Protein AF-A0A5J5E2I0-F1 (afdb_monomer_lite)

InterPro domains:
  IPR010985 Ribbon-helix-helix [SSF47598] (15-72)
  IPR013321 Arc-type ribbon-helix-helix [G3DSA:1.10.1220.10] 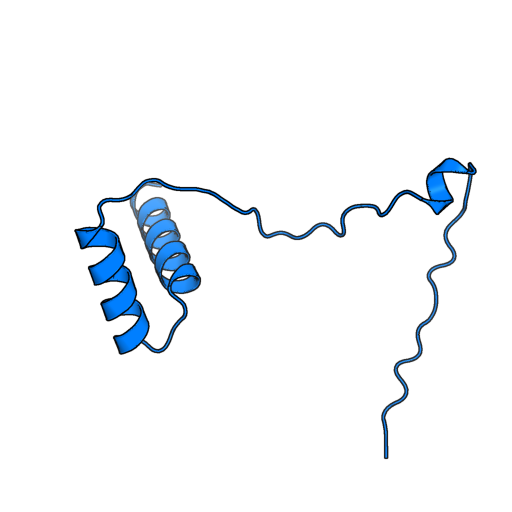(22-72)

Radius of gyration: 21.05 Å; chains: 1; bounding box: 50×44×34 Å

Foldseek 3Di:
DDDDPPPDDDPDDDPDPVSVVDPPPPPDVDDDDDDDDDPVVVVVLVVVCVVVVHDSVVSVVVVVVVVVVVVD

Organism: NCBI:txid983706

pLDDT: mean 78.33, std 19.67, range [39.62, 98.0]

Structure (mmCIF, N/CA/C/O backbone):
data_AF-A0A5J5E2I0-F1
#
_entry.id   AF-A0A5J5E2I0-F1
#
loop_
_atom_site.group_PDB
_atom_site.id
_atom_site.type_symbol
_atom_site.label_atom_id
_atom_site.label_alt_id
_atom_site.label_comp_id
_atom_site.label_asym_id
_atom_site.label_entity_id
_atom_site.label_seq_id
_atom_site.pdbx_PDB_ins_code
_atom_site.Cartn_x
_atom_site.Cartn_y
_atom_site.Cartn_z
_atom_site.occupancy
_atom_site.B_iso_or_equiv
_atom_site.auth_seq_id
_atom_site.auth_comp_id
_atom_site.auth_asym_id
_atom_site.auth_atom_id
_atom_site.pdbx_PDB_model_num
ATOM 1 N N . MET A 1 1 ? 23.013 -28.225 9.915 1.00 39.62 1 MET A N 1
ATOM 2 C CA . MET A 1 1 ? 23.890 -28.352 8.731 1.00 39.62 1 MET A CA 1
ATOM 3 C C . MET A 1 1 ? 23.548 -27.215 7.779 1.00 39.62 1 MET A C 1
ATOM 5 O O . MET A 1 1 ? 22.381 -27.069 7.446 1.00 39.62 1 MET A O 1
ATOM 9 N N . LYS A 1 2 ? 24.517 -26.341 7.477 1.00 42.91 2 LYS A N 1
ATOM 10 C CA . LYS A 1 2 ? 24.350 -25.146 6.632 1.00 42.91 2 LYS A CA 1
ATOM 11 C C . LYS A 1 2 ? 24.284 -25.575 5.161 1.00 42.91 2 LYS A C 1
ATOM 13 O O . LYS A 1 2 ? 25.164 -26.305 4.720 1.00 42.91 2 LYS A O 1
ATOM 18 N N . GLY A 1 3 ? 23.251 -25.151 4.436 1.00 46.84 3 GLY A N 1
ATOM 19 C CA . GLY A 1 3 ? 23.159 -25.348 2.991 1.00 46.84 3 GLY A CA 1
ATOM 20 C C . GLY A 1 3 ? 24.159 -24.443 2.276 1.00 46.84 3 GLY A C 1
ATOM 21 O O . GLY A 1 3 ? 24.120 -23.226 2.450 1.00 46.84 3 GLY A O 1
ATOM 22 N N . ASN A 1 4 ? 25.067 -25.042 1.509 1.00 47.72 4 ASN A N 1
ATOM 23 C CA . ASN A 1 4 ? 25.951 -24.331 0.593 1.00 47.72 4 ASN A CA 1
ATOM 24 C C . ASN A 1 4 ? 25.116 -23.775 -0.570 1.00 47.72 4 ASN A C 1
ATOM 26 O O . ASN A 1 4 ? 24.646 -24.538 -1.410 1.00 47.72 4 ASN A O 1
ATOM 30 N N . LEU A 1 5 ? 24.956 -22.453 -0.633 1.00 50.34 5 LEU A N 1
ATOM 31 C CA . LEU A 1 5 ? 24.602 -21.753 -1.868 1.00 50.34 5 LEU A CA 1
ATOM 32 C C . LEU A 1 5 ? 25.848 -21.764 -2.762 1.00 50.34 5 LEU A C 1
ATOM 34 O O . LEU A 1 5 ? 26.800 -21.025 -2.516 1.00 50.34 5 LEU A O 1
ATOM 38 N N . SER A 1 6 ? 25.877 -22.646 -3.759 1.00 48.16 6 SER A N 1
ATOM 39 C CA . SER A 1 6 ? 26.900 -22.631 -4.803 1.00 48.16 6 SER A CA 1
ATOM 40 C C . SER A 1 6 ? 26.674 -21.408 -5.691 1.00 48.16 6 SER A C 1
ATOM 42 O O . SER A 1 6 ? 25.830 -21.430 -6.585 1.00 48.16 6 SER A O 1
ATOM 44 N N . TYR A 1 7 ? 27.400 -20.327 -5.416 1.00 50.28 7 TYR A N 1
ATOM 45 C CA . TYR A 1 7 ? 27.521 -19.193 -6.324 1.00 50.28 7 TYR A CA 1
ATOM 46 C C . TYR A 1 7 ? 28.321 -19.680 -7.536 1.00 50.28 7 TYR A C 1
ATOM 48 O O . TYR A 1 7 ? 29.542 -19.800 -7.470 1.00 50.28 7 TYR A O 1
ATOM 56 N N . LEU A 1 8 ? 27.633 -20.057 -8.611 1.00 50.34 8 LEU A N 1
ATOM 57 C CA . LEU A 1 8 ? 28.274 -20.231 -9.907 1.00 50.34 8 LEU A CA 1
ATOM 58 C C . LEU A 1 8 ? 28.284 -18.844 -10.557 1.00 50.34 8 LEU A C 1
ATOM 60 O O . LEU A 1 8 ? 27.205 -18.335 -10.869 1.00 50.34 8 LEU A O 1
ATOM 64 N N . PRO A 1 9 ? 29.447 -18.182 -10.690 1.00 50.03 9 PRO A N 1
ATOM 65 C CA . PRO A 1 9 ? 29.509 -16.923 -11.409 1.00 50.03 9 PRO A CA 1
ATOM 66 C C . PRO A 1 9 ? 29.124 -17.204 -12.862 1.00 50.03 9 PRO A C 1
ATOM 68 O O . PRO A 1 9 ? 29.715 -18.070 -13.504 1.00 50.03 9 PRO A O 1
ATOM 71 N N . ALA A 1 10 ? 28.111 -16.502 -13.368 1.00 54.97 10 ALA A N 1
ATOM 72 C CA . ALA A 1 10 ? 27.868 -16.468 -14.800 1.00 54.97 10 ALA A CA 1
ATOM 73 C C . ALA A 1 10 ? 29.136 -15.898 -15.449 1.00 54.97 10 ALA A C 1
ATOM 75 O O . ALA A 1 10 ? 29.543 -14.782 -15.121 1.00 54.97 10 ALA A O 1
ATOM 76 N N . GLU A 1 11 ? 29.801 -16.690 -16.288 1.00 56.97 11 GLU A N 1
ATOM 77 C CA . GLU A 1 11 ? 30.971 -16.245 -17.039 1.00 56.97 11 GLU A CA 1
ATOM 78 C C . GLU A 1 11 ? 30.529 -15.084 -17.942 1.00 56.97 11 GLU A C 1
ATOM 80 O O . GLU A 1 11 ? 29.837 -15.279 -18.939 1.00 56.97 11 GLU A O 1
ATOM 85 N N . ARG A 1 12 ? 30.839 -13.850 -17.526 1.00 58.53 12 ARG A N 1
ATOM 86 C CA . ARG A 1 12 ? 30.516 -12.631 -18.272 1.00 58.53 12 ARG A CA 1
ATOM 87 C C . ARG A 1 12 ? 31.664 -12.349 -19.229 1.00 58.53 12 ARG A C 1
ATOM 89 O O . ARG A 1 12 ? 32.808 -12.208 -18.799 1.00 58.53 12 ARG A O 1
ATOM 96 N N . GLU A 1 13 ? 31.357 -12.253 -20.514 1.00 56.03 13 GLU A N 1
ATOM 97 C CA . GLU A 1 13 ? 32.319 -11.826 -21.524 1.00 56.03 13 GLU A CA 1
ATOM 98 C C . GLU A 1 13 ? 32.545 -10.313 -21.367 1.00 56.03 13 GLU A C 1
ATOM 100 O O . GLU A 1 13 ? 31.623 -9.512 -21.519 1.00 56.03 13 GLU A O 1
ATOM 105 N N . ILE A 1 14 ? 33.755 -9.923 -20.959 1.00 57.50 14 ILE A N 1
ATOM 106 C CA . ILE A 1 14 ? 34.140 -8.524 -20.731 1.00 57.50 14 ILE A CA 1
ATOM 107 C C . ILE A 1 14 ? 34.813 -8.021 -22.004 1.00 57.50 14 ILE A C 1
ATOM 109 O O . ILE A 1 14 ? 35.931 -8.426 -22.321 1.00 57.50 14 ILE A O 1
ATOM 113 N N . THR A 1 15 ? 34.141 -7.133 -22.731 1.00 66.94 15 THR A N 1
ATOM 114 C CA . THR A 1 15 ? 34.647 -6.578 -23.996 1.00 66.94 15 THR A CA 1
ATOM 115 C C . THR A 1 15 ? 35.405 -5.259 -23.828 1.00 66.94 15 THR A C 1
ATOM 117 O O . THR A 1 15 ? 36.179 -4.883 -24.708 1.00 66.94 15 THR A O 1
ATOM 120 N N . SER A 1 16 ? 35.231 -4.558 -22.703 1.00 61.44 16 SER A N 1
ATOM 121 C CA . SER A 1 16 ? 35.922 -3.301 -22.396 1.00 61.44 16 SER A CA 1
ATOM 122 C C . SER A 1 16 ? 36.127 -3.084 -20.890 1.00 61.44 16 SER A C 1
ATOM 124 O O . SER A 1 16 ? 35.436 -3.667 -20.058 1.00 61.44 16 SER A O 1
ATOM 126 N N . VAL A 1 17 ? 37.074 -2.212 -20.524 1.00 63.50 17 VAL A N 1
ATOM 127 C CA . VAL A 1 17 ? 37.353 -1.848 -19.117 1.00 63.50 17 VAL A CA 1
ATOM 128 C C . VAL A 1 17 ? 36.144 -1.181 -18.444 1.00 63.50 17 VAL A C 1
ATOM 130 O O . VAL A 1 17 ? 35.939 -1.357 -17.244 1.00 63.50 17 VAL A O 1
ATOM 133 N N . ASP A 1 18 ? 35.302 -0.486 -19.210 1.00 57.31 18 ASP A N 1
ATOM 134 C CA . ASP A 1 18 ? 34.082 0.150 -18.700 1.00 57.31 18 ASP A CA 1
ATOM 135 C C . ASP A 1 18 ? 33.004 -0.874 -18.286 1.00 57.31 18 ASP A C 1
ATOM 137 O O . ASP A 1 18 ? 32.161 -0.579 -17.435 1.00 57.31 18 ASP A O 1
ATOM 141 N N . ASP A 1 19 ? 33.057 -2.106 -18.809 1.00 58.12 19 ASP A N 1
ATOM 142 C CA . ASP A 1 19 ? 32.118 -3.185 -18.461 1.00 58.12 19 ASP A CA 1
ATOM 143 C C . ASP A 1 19 ? 32.372 -3.752 -17.052 1.00 58.12 19 ASP A C 1
ATOM 145 O O . ASP A 1 19 ? 31.479 -4.354 -16.451 1.00 58.12 19 ASP A O 1
ATOM 149 N N . ILE A 1 20 ? 33.566 -3.513 -16.493 1.00 60.78 20 ILE A N 1
ATOM 150 C CA . ILE A 1 20 ? 33.943 -3.901 -15.124 1.00 60.78 20 ILE A CA 1
ATOM 151 C C . ILE A 1 20 ? 33.172 -3.063 -14.091 1.00 60.78 20 ILE A C 1
ATOM 153 O O . ILE A 1 20 ? 32.857 -3.555 -13.008 1.00 60.78 20 ILE A O 1
ATOM 157 N N . TYR A 1 21 ? 32.848 -1.810 -14.430 1.00 59.78 21 TYR A N 1
ATOM 158 C CA . TYR A 1 21 ? 32.213 -0.848 -13.521 1.00 59.78 21 TYR A CA 1
ATOM 159 C C . TYR A 1 21 ? 30.730 -0.594 -13.820 1.00 59.78 21 TYR A C 1
ATOM 161 O O . TYR A 1 21 ? 30.058 0.085 -13.043 1.00 59.78 21 TYR A O 1
ATOM 169 N N . ARG A 1 22 ? 30.189 -1.144 -14.915 1.00 55.50 22 ARG A N 1
ATOM 170 C CA . ARG A 1 22 ? 28.744 -1.160 -15.168 1.00 55.50 22 ARG A CA 1
ATOM 171 C C . ARG A 1 22 ? 28.076 -2.243 -14.322 1.00 55.50 22 ARG A C 1
ATOM 173 O O . ARG A 1 22 ? 27.951 -3.396 -14.746 1.00 55.50 22 ARG A O 1
ATOM 180 N N . GLU A 1 23 ? 27.583 -1.840 -13.152 1.00 55.06 23 GLU A N 1
ATOM 181 C CA . GLU A 1 23 ? 26.363 -2.428 -12.597 1.00 55.06 23 GLU A CA 1
ATOM 182 C C . GLU A 1 23 ? 25.256 -2.188 -13.630 1.00 55.06 23 GLU A C 1
ATOM 184 O O . GLU A 1 23 ? 24.719 -1.087 -13.753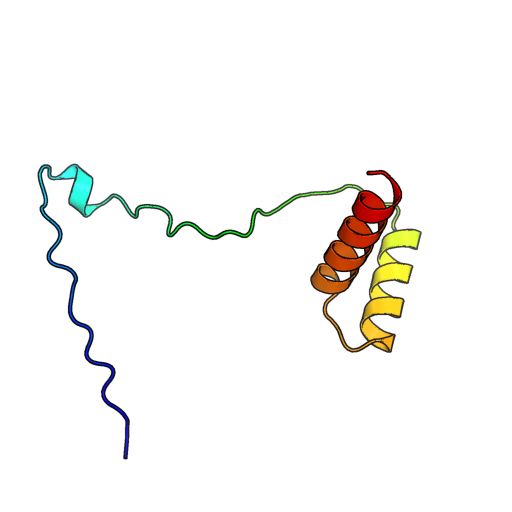 1.00 55.06 23 GLU A O 1
ATOM 189 N N . GLU A 1 24 ? 24.948 -3.203 -14.441 1.00 58.34 24 GLU A N 1
ATOM 190 C CA . GLU A 1 24 ? 23.633 -3.244 -15.073 1.00 58.34 24 GLU A CA 1
ATOM 191 C C . GLU A 1 24 ? 22.623 -3.111 -13.931 1.00 58.34 24 GLU A C 1
ATOM 193 O O . GLU A 1 24 ? 22.727 -3.885 -12.972 1.00 58.34 24 GLU A O 1
ATOM 198 N N . PRO A 1 25 ? 21.696 -2.134 -13.957 1.00 55.75 25 PRO A N 1
ATOM 199 C CA . PRO A 1 25 ? 20.649 -2.119 -12.960 1.00 55.75 25 PRO A CA 1
ATOM 200 C C . PRO A 1 25 ? 19.943 -3.460 -13.107 1.00 55.75 25 PRO A C 1
ATOM 202 O O . PRO A 1 25 ? 19.336 -3.739 -14.143 1.00 55.75 25 PRO A O 1
ATOM 205 N N . ALA A 1 26 ? 20.090 -4.320 -12.095 1.00 59.53 26 ALA A N 1
ATOM 206 C CA . ALA A 1 26 ? 19.244 -5.486 -11.955 1.00 59.53 26 ALA A CA 1
ATOM 207 C C . ALA A 1 26 ? 17.826 -4.959 -12.158 1.00 59.53 26 ALA A C 1
ATOM 209 O O . ALA A 1 26 ? 17.443 -4.011 -11.475 1.00 59.53 26 ALA A O 1
ATOM 210 N N . ASN A 1 27 ? 17.144 -5.460 -13.188 1.00 58.62 27 ASN A N 1
ATOM 211 C CA . ASN A 1 27 ? 15.852 -4.964 -13.649 1.00 58.62 27 ASN A CA 1
ATOM 212 C C . ASN A 1 27 ? 14.843 -5.132 -12.503 1.00 58.62 27 ASN A C 1
ATOM 214 O O . ASN A 1 27 ? 14.164 -6.152 -12.405 1.00 58.62 27 ASN A O 1
ATOM 218 N N . ASP A 1 28 ? 14.821 -4.181 -11.574 1.00 59.53 28 ASP A N 1
ATOM 219 C CA . ASP A 1 28 ? 13.880 -4.164 -10.477 1.00 59.53 28 ASP A CA 1
ATOM 220 C C . ASP A 1 28 ? 12.535 -3.772 -11.101 1.00 59.53 28 ASP A C 1
ATOM 222 O O . ASP A 1 28 ? 12.412 -2.664 -11.634 1.00 59.53 28 ASP A O 1
ATOM 226 N N . PRO A 1 29 ? 11.525 -4.665 -11.104 1.00 74.62 29 PRO A N 1
ATOM 227 C CA . PRO A 1 29 ? 10.218 -4.341 -11.662 1.00 74.62 29 PRO A CA 1
ATOM 228 C C . PRO A 1 29 ? 9.516 -3.218 -10.879 1.00 74.62 29 PRO A C 1
ATOM 230 O O . PRO A 1 29 ? 8.468 -2.732 -11.310 1.00 74.62 29 PRO A O 1
ATOM 233 N N . TYR A 1 30 ? 10.051 -2.805 -9.726 1.00 75.94 30 TYR A N 1
ATOM 234 C CA . TYR A 1 30 ? 9.506 -1.737 -8.908 1.00 75.94 30 TYR A CA 1
ATOM 235 C C . TYR A 1 30 ? 10.100 -0.370 -9.275 1.00 75.94 30 TYR A C 1
ATOM 237 O O . TYR A 1 30 ? 11.299 -0.123 -9.177 1.00 75.94 30 TYR A O 1
ATOM 245 N N . MET A 1 31 ? 9.222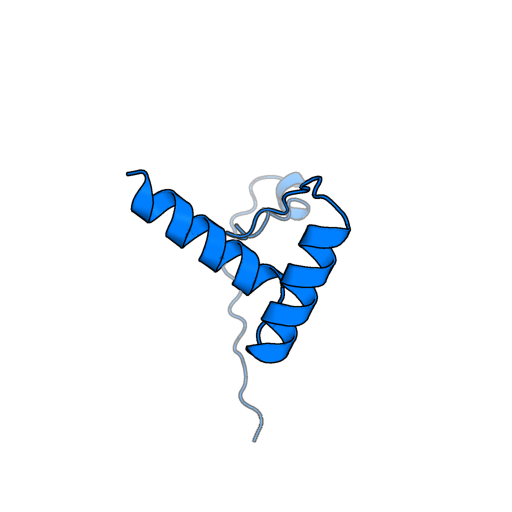 0.579 -9.614 1.00 80.81 31 MET A N 1
ATOM 246 C CA . MET A 1 31 ? 9.580 1.984 -9.818 1.00 80.81 31 MET A CA 1
ATOM 247 C C . MET A 1 31 ? 9.096 2.845 -8.646 1.00 80.81 31 MET A C 1
ATOM 249 O O . MET A 1 31 ? 7.913 2.846 -8.291 1.00 80.81 31 MET A O 1
ATOM 253 N N . VAL A 1 32 ? 9.994 3.642 -8.062 1.00 83.25 32 VAL A N 1
ATOM 254 C CA . VAL A 1 32 ? 9.626 4.615 -7.025 1.00 83.25 32 VAL A CA 1
ATOM 255 C C . VAL A 1 32 ? 8.850 5.767 -7.656 1.00 83.25 32 VAL A C 1
ATOM 257 O O . VAL A 1 32 ? 9.378 6.513 -8.476 1.00 83.25 32 VAL A O 1
ATOM 260 N N . THR A 1 33 ? 7.603 5.955 -7.223 1.00 80.62 33 THR A N 1
ATOM 261 C CA . THR A 1 33 ? 6.758 7.068 -7.673 1.00 80.62 33 THR A CA 1
ATOM 262 C C . THR A 1 33 ? 6.432 7.999 -6.511 1.00 80.62 33 THR A C 1
ATOM 264 O O . THR A 1 33 ? 5.919 7.572 -5.475 1.00 80.62 33 THR A O 1
ATOM 267 N N . SER A 1 34 ? 6.701 9.294 -6.688 1.00 87.50 34 SER A N 1
ATOM 268 C CA . SER A 1 34 ? 6.319 10.331 -5.725 1.00 87.50 34 SER A CA 1
ATOM 269 C C . SER A 1 34 ? 4.954 10.916 -6.081 1.00 87.50 34 SER A C 1
ATOM 271 O O . SER A 1 34 ? 4.801 11.543 -7.125 1.00 87.50 34 SER A O 1
ATOM 273 N N . ILE A 1 35 ? 3.971 10.767 -5.189 1.00 87.12 35 ILE A N 1
ATOM 274 C CA . ILE A 1 35 ? 2.634 11.358 -5.339 1.00 87.12 35 ILE A CA 1
ATOM 275 C C . ILE A 1 35 ? 2.364 12.395 -4.248 1.00 87.12 35 ILE A C 1
ATOM 277 O O . ILE A 1 35 ? 2.645 12.179 -3.067 1.00 87.12 35 ILE A O 1
ATOM 281 N N . LYS A 1 36 ? 1.774 13.532 -4.630 1.00 92.31 36 LYS A N 1
ATOM 282 C CA . LYS A 1 36 ? 1.247 14.511 -3.673 1.00 92.31 36 LYS A CA 1
ATOM 283 C C . LYS A 1 36 ? -0.202 14.164 -3.352 1.00 92.31 36 LYS A C 1
ATOM 285 O O . LYS A 1 36 ? -1.065 14.235 -4.220 1.00 92.31 36 LYS A O 1
ATOM 290 N N . ILE A 1 37 ? -0.475 13.834 -2.093 1.00 93.00 37 ILE A N 1
ATOM 291 C CA . ILE A 1 37 ? -1.828 13.561 -1.593 1.00 93.00 37 ILE A CA 1
ATOM 292 C C . ILE A 1 37 ? -2.145 14.427 -0.377 1.00 93.00 37 ILE A C 1
ATOM 294 O O . ILE A 1 37 ? -1.249 14.859 0.349 1.00 93.00 37 ILE A O 1
ATOM 298 N N . ARG A 1 38 ? -3.437 14.662 -0.122 1.00 96.81 38 ARG A N 1
ATOM 299 C CA . ARG A 1 38 ? -3.880 15.367 1.089 1.00 96.81 38 ARG A CA 1
ATOM 300 C C . ARG A 1 38 ? -3.483 14.578 2.340 1.00 96.81 38 ARG A C 1
ATOM 302 O O . ARG A 1 38 ? -3.662 13.361 2.394 1.00 96.81 38 ARG A O 1
ATOM 309 N N . THR A 1 39 ? -3.043 15.279 3.385 1.00 96.44 39 THR A N 1
ATOM 310 C CA . THR A 1 39 ? -2.650 14.674 4.673 1.00 96.44 39 THR A CA 1
ATOM 311 C C . THR A 1 39 ? -3.767 13.828 5.288 1.00 96.44 39 THR A C 1
ATOM 313 O O . THR A 1 39 ? -3.509 12.748 5.817 1.00 96.44 39 THR A O 1
ATOM 316 N N . SER A 1 40 ? -5.022 14.269 5.163 1.00 97.38 40 SER A N 1
ATOM 317 C CA . SER A 1 40 ? -6.188 13.517 5.640 1.00 97.38 40 SER A CA 1
ATOM 318 C C . SER A 1 40 ? -6.341 12.164 4.940 1.00 97.38 40 SER A C 1
ATOM 320 O O . SER A 1 40 ? -6.615 11.161 5.597 1.00 97.38 40 SER A O 1
ATOM 322 N N . LEU A 1 41 ? -6.107 12.107 3.625 1.00 96.50 41 LEU A N 1
ATOM 323 C CA . LEU A 1 41 ? -6.147 10.863 2.860 1.00 96.50 41 LEU A CA 1
ATOM 324 C C . LEU A 1 41 ? -4.996 9.936 3.261 1.00 96.50 41 LEU A C 1
ATOM 326 O O . LEU A 1 41 ? -5.234 8.763 3.534 1.00 96.50 41 LEU A O 1
ATOM 330 N N . ARG A 1 42 ? -3.774 10.468 3.393 1.00 95.94 42 ARG A N 1
ATOM 331 C CA . ARG A 1 42 ? -2.614 9.699 3.874 1.00 95.94 42 ARG A CA 1
ATOM 332 C C . ARG A 1 42 ? -2.901 9.022 5.218 1.00 95.94 42 ARG A C 1
ATOM 334 O O . ARG A 1 42 ? -2.603 7.842 5.385 1.00 95.94 42 ARG A O 1
ATOM 341 N N . ASN A 1 43 ? -3.493 9.752 6.164 1.00 97.69 43 ASN A N 1
ATOM 342 C CA . ASN A 1 43 ? -3.817 9.224 7.490 1.00 97.69 43 ASN A CA 1
ATOM 343 C C . ASN A 1 43 ? -4.872 8.113 7.425 1.00 97.69 43 ASN A C 1
ATOM 345 O O . ASN A 1 43 ? -4.733 7.102 8.110 1.00 97.69 43 ASN A O 1
ATOM 349 N N . ARG A 1 44 ? -5.885 8.262 6.563 1.00 97.44 44 ARG A N 1
ATOM 350 C CA . ARG A 1 44 ? -6.894 7.218 6.327 1.00 97.44 44 ARG A CA 1
ATOM 351 C C . ARG A 1 44 ? -6.283 5.958 5.720 1.00 97.44 44 ARG A C 1
ATOM 353 O O . ARG A 1 44 ? -6.582 4.870 6.197 1.00 97.44 44 ARG A O 1
ATOM 360 N N . ILE A 1 45 ? -5.396 6.100 4.731 1.00 96.88 45 ILE A N 1
ATOM 361 C CA . ILE A 1 45 ? -4.667 4.970 4.131 1.00 96.88 45 ILE A CA 1
ATOM 362 C C . ILE A 1 45 ? -3.832 4.263 5.201 1.00 96.88 45 ILE A C 1
ATOM 364 O O . ILE A 1 45 ? -3.881 3.043 5.308 1.00 96.88 45 ILE A O 1
ATOM 368 N N . LYS A 1 46 ? -3.112 5.022 6.038 1.00 96.94 46 LYS A N 1
ATOM 369 C CA . LYS A 1 46 ? -2.310 4.461 7.134 1.00 96.94 46 LYS A CA 1
ATOM 370 C C . LYS A 1 46 ? -3.164 3.655 8.114 1.00 96.94 46 LYS A C 1
ATOM 372 O O . LYS A 1 46 ? -2.795 2.537 8.458 1.00 96.94 46 LYS A O 1
ATOM 377 N N . ALA A 1 47 ? -4.292 4.212 8.550 1.00 97.94 47 ALA A N 1
ATOM 378 C CA . ALA A 1 47 ? -5.206 3.532 9.463 1.00 97.94 47 ALA A CA 1
ATOM 379 C C . ALA A 1 47 ? -5.793 2.258 8.833 1.00 97.94 47 ALA A C 1
ATOM 381 O O . ALA A 1 47 ? -5.761 1.200 9.454 1.00 97.94 47 ALA A O 1
ATOM 382 N N . ALA A 1 48 ? -6.259 2.336 7.584 1.00 97.81 48 ALA A N 1
ATOM 383 C CA . ALA A 1 48 ? -6.813 1.193 6.863 1.00 97.81 48 ALA A CA 1
ATOM 384 C C . ALA A 1 48 ? -5.779 0.075 6.649 1.00 97.81 48 ALA A C 1
ATOM 386 O O . ALA A 1 48 ? -6.099 -1.096 6.837 1.00 97.81 48 ALA A O 1
ATOM 387 N N . ALA A 1 49 ? -4.536 0.431 6.313 1.00 97.69 49 ALA A N 1
ATOM 388 C CA . ALA A 1 49 ? -3.438 -0.523 6.182 1.00 97.69 49 ALA A CA 1
ATOM 389 C C . ALA A 1 49 ? -3.139 -1.214 7.523 1.00 97.69 49 ALA A C 1
ATOM 391 O O . ALA A 1 49 ? -3.010 -2.435 7.565 1.00 97.69 49 ALA A O 1
ATOM 392 N N . GLY A 1 50 ? -3.126 -0.449 8.623 1.00 97.81 50 GLY A N 1
ATOM 393 C CA . GLY A 1 50 ? -2.957 -0.982 9.977 1.00 97.81 50 GLY A CA 1
ATOM 394 C C . GLY A 1 50 ? -4.060 -1.961 10.388 1.00 97.81 50 GLY A C 1
ATOM 395 O O . GLY A 1 50 ? -3.754 -3.020 10.920 1.00 97.81 50 GLY A O 1
ATOM 396 N N . ILE A 1 51 ? -5.326 -1.652 10.083 1.00 98.00 51 ILE A N 1
ATOM 397 C CA . ILE A 1 51 ? -6.472 -2.541 10.356 1.00 98.00 51 ILE A CA 1
ATOM 398 C C . ILE A 1 51 ? -6.368 -3.847 9.556 1.00 98.00 51 ILE A C 1
ATOM 4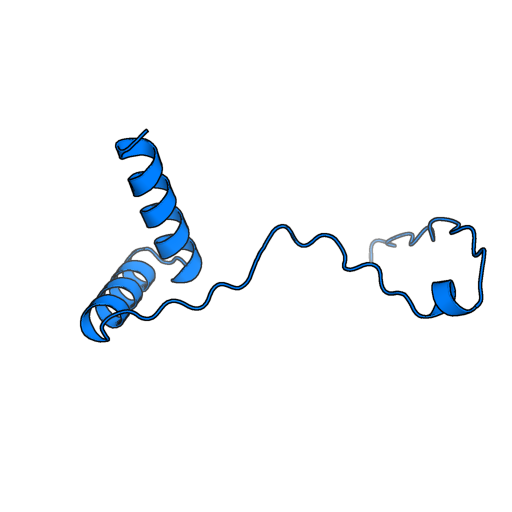00 O O . ILE A 1 51 ? -6.677 -4.914 10.075 1.00 98.00 51 ILE A O 1
ATOM 404 N N . LYS A 1 52 ? -5.923 -3.769 8.297 1.00 97.25 52 LYS A N 1
ATOM 405 C CA . LYS A 1 52 ? -5.759 -4.930 7.409 1.00 97.25 52 LYS A CA 1
ATOM 406 C C . LYS A 1 52 ? -4.468 -5.723 7.656 1.00 97.25 52 LYS A C 1
ATOM 408 O O . LYS A 1 52 ? -4.309 -6.791 7.077 1.00 97.25 52 LYS A O 1
ATOM 413 N N . GLY A 1 53 ? -3.541 -5.205 8.464 1.00 97.75 53 GLY A N 1
ATOM 414 C CA . GLY A 1 53 ? -2.242 -5.837 8.713 1.00 97.75 53 GLY A CA 1
ATOM 415 C C . GLY A 1 53 ? -1.303 -5.863 7.499 1.00 97.75 53 GLY A C 1
ATOM 416 O O . GLY A 1 53 ? -0.430 -6.722 7.433 1.00 97.75 53 GLY A O 1
ATOM 417 N N . ILE A 1 54 ? -1.467 -4.943 6.542 1.00 97.44 54 ILE A N 1
ATOM 418 C CA . ILE A 1 54 ? -0.651 -4.867 5.315 1.00 97.44 54 ILE A CA 1
ATOM 419 C C . ILE A 1 54 ? 0.158 -3.570 5.257 1.00 97.44 54 ILE A C 1
ATOM 421 O O . ILE A 1 54 ? -0.110 -2.615 5.994 1.00 97.44 54 ILE A O 1
ATOM 425 N N . ARG A 1 55 ? 1.155 -3.498 4.366 1.00 95.44 55 ARG A N 1
ATOM 426 C CA . ARG A 1 55 ? 1.912 -2.255 4.178 1.00 95.44 55 ARG A CA 1
ATOM 427 C C . ARG A 1 55 ? 1.032 -1.222 3.480 1.00 95.44 55 ARG A C 1
ATOM 429 O O . ARG A 1 55 ? 0.184 -1.542 2.652 1.00 95.44 55 ARG A O 1
ATOM 436 N N . MET A 1 56 ? 1.276 0.055 3.775 1.00 95.19 56 MET A N 1
ATOM 437 C CA . MET A 1 56 ? 0.583 1.150 3.084 1.00 95.19 56 MET A CA 1
ATOM 438 C C . MET A 1 56 ? 0.796 1.101 1.566 1.00 95.19 56 MET A C 1
ATOM 440 O O . MET A 1 56 ? -0.122 1.434 0.827 1.00 95.19 56 MET A O 1
ATOM 444 N N . GLN A 1 57 ? 1.991 0.700 1.120 1.00 92.50 57 GLN A N 1
ATOM 445 C CA . GLN A 1 57 ? 2.329 0.564 -0.299 1.00 92.50 57 GLN A CA 1
ATOM 446 C C . GLN A 1 57 ? 1.443 -0.487 -0.977 1.00 92.50 57 GLN A C 1
ATOM 448 O O . GLN A 1 57 ? 0.833 -0.183 -1.997 1.00 92.50 57 GLN A O 1
ATOM 453 N N . ASP A 1 58 ? 1.288 -1.658 -0.355 1.00 95.00 58 ASP A N 1
ATOM 454 C CA . ASP A 1 58 ? 0.450 -2.746 -0.871 1.00 95.00 58 ASP A CA 1
ATOM 455 C C . ASP A 1 58 ? -1.016 -2.314 -0.975 1.00 95.00 58 ASP A C 1
ATOM 457 O O . ASP A 1 58 ? -1.671 -2.561 -1.983 1.00 95.00 58 ASP A O 1
ATOM 461 N N . LEU A 1 59 ? -1.524 -1.599 0.036 1.00 96.38 59 LEU A N 1
ATOM 462 C CA . LEU A 1 59 ? -2.891 -1.077 0.010 1.00 96.38 59 LEU A CA 1
ATOM 463 C C . LEU A 1 59 ? -3.101 -0.062 -1.123 1.00 96.38 59 LEU A C 1
ATOM 465 O O . LEU A 1 59 ? -4.154 -0.057 -1.756 1.00 96.38 59 LEU A O 1
ATOM 469 N N . VAL A 1 60 ? -2.122 0.816 -1.364 1.00 94.69 60 VAL A N 1
ATOM 470 C CA . VAL A 1 60 ? -2.187 1.794 -2.460 1.00 94.69 60 VAL A CA 1
ATOM 471 C C . VAL A 1 60 ? -2.135 1.087 -3.812 1.00 94.69 60 VAL A C 1
ATOM 473 O O . VAL A 1 60 ? -2.932 1.422 -4.682 1.00 94.69 60 VAL A O 1
ATOM 476 N N . ALA A 1 61 ? -1.259 0.094 -3.977 1.00 93.38 61 ALA A N 1
ATOM 477 C CA . ALA A 1 61 ? -1.169 -0.697 -5.201 1.00 93.38 61 ALA A CA 1
ATOM 478 C C . ALA A 1 61 ? -2.482 -1.441 -5.500 1.00 93.38 61 ALA A C 1
ATOM 480 O O . ALA A 1 61 ? -2.987 -1.344 -6.614 1.00 93.38 61 ALA A O 1
ATOM 481 N N . GLN A 1 62 ? -3.082 -2.094 -4.496 1.00 95.75 62 GLN A N 1
ATOM 482 C CA . GLN A 1 62 ? -4.390 -2.752 -4.625 1.00 95.75 62 GLN A CA 1
ATOM 483 C C . GLN A 1 62 ? -5.483 -1.767 -5.048 1.00 95.75 62 GLN A C 1
ATOM 485 O O . GLN A 1 62 ? -6.219 -2.027 -5.992 1.00 95.75 62 GLN A O 1
ATOM 490 N N . ALA A 1 63 ? -5.560 -0.607 -4.390 1.00 95.00 63 ALA A N 1
ATOM 491 C CA . ALA A 1 63 ? -6.573 0.396 -4.705 1.00 95.00 63 ALA A CA 1
ATOM 492 C C . ALA A 1 63 ? -6.417 0.980 -6.120 1.00 95.00 63 ALA A C 1
ATOM 494 O O . ALA A 1 63 ? -7.419 1.317 -6.749 1.00 95.00 63 ALA A O 1
ATOM 495 N N . LEU A 1 64 ? -5.180 1.119 -6.610 1.00 94.50 64 LEU A N 1
ATOM 496 C CA . LEU A 1 64 ?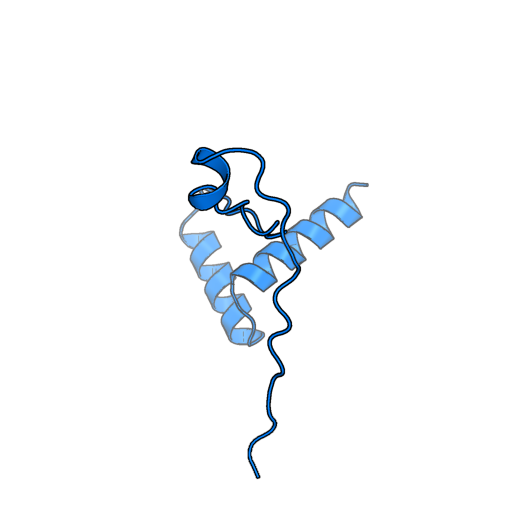 -4.905 1.561 -7.978 1.00 94.50 64 LEU A CA 1
ATOM 497 C C . LEU A 1 64 ? -5.276 0.486 -9.002 1.00 94.50 64 LEU A C 1
ATOM 499 O O . LEU A 1 64 ? -5.922 0.822 -9.987 1.00 94.50 64 LEU A O 1
ATOM 503 N N . ALA A 1 65 ? -4.935 -0.781 -8.748 1.00 95.44 65 ALA A N 1
ATOM 504 C CA . ALA A 1 65 ? -5.329 -1.897 -9.607 1.00 95.44 65 ALA A CA 1
ATOM 505 C C . ALA A 1 65 ? -6.859 -1.990 -9.719 1.00 95.44 65 ALA A C 1
ATOM 507 O O . ALA A 1 65 ? -7.401 -1.879 -10.809 1.00 95.44 65 ALA A O 1
ATOM 508 N N . GLU A 1 66 ? -7.571 -2.009 -8.586 1.00 96.56 66 GLU A N 1
ATOM 509 C CA . GLU A 1 66 ? -9.041 -2.017 -8.564 1.00 96.56 66 GLU A CA 1
ATOM 510 C C . GLU A 1 66 ? -9.670 -0.797 -9.255 1.00 96.56 66 GLU A C 1
ATOM 512 O O . GLU A 1 66 ? -10.828 -0.840 -9.673 1.00 96.56 66 GLU A O 1
ATOM 517 N N . TYR A 1 67 ? -8.987 0.350 -9.266 1.00 96.19 67 TYR A N 1
ATOM 518 C CA . TYR A 1 67 ? -9.471 1.541 -9.956 1.00 9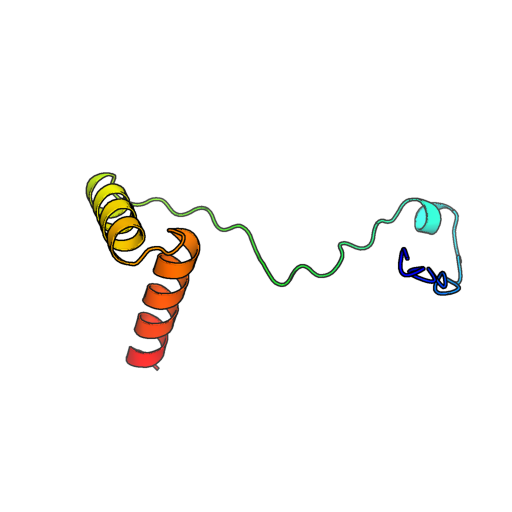6.19 67 TYR A CA 1
ATOM 519 C C . TYR A 1 67 ? -9.343 1.382 -11.473 1.00 96.19 67 TYR A C 1
ATOM 521 O O . TYR A 1 67 ? -10.315 1.651 -12.177 1.00 96.19 67 TYR A O 1
ATOM 529 N N . LEU A 1 68 ? -8.183 0.913 -11.942 1.00 95.94 68 LEU A N 1
ATOM 530 C CA . LEU A 1 68 ? -7.913 0.652 -13.355 1.00 95.94 68 LEU A CA 1
ATOM 531 C C . LEU A 1 68 ? -8.835 -0.444 -13.899 1.00 95.94 68 LEU A C 1
ATOM 533 O O . LEU A 1 68 ? -9.532 -0.187 -14.870 1.00 95.94 68 LEU A O 1
ATOM 537 N N . ASP A 1 69 ? -8.974 -1.570 -13.194 1.00 96.75 69 ASP A N 1
ATOM 538 C CA . ASP A 1 69 ? -9.853 -2.686 -13.585 1.00 96.75 69 ASP A CA 1
ATOM 539 C C . ASP A 1 69 ? -11.330 -2.274 -13.737 1.00 96.75 69 ASP A C 1
ATOM 541 O O . ASP A 1 69 ? -12.105 -2.925 -14.429 1.00 96.75 69 ASP A O 1
ATOM 545 N N . ARG A 1 70 ? -11.760 -1.208 -13.049 1.00 96.50 70 ARG A N 1
ATOM 546 C CA . ARG A 1 70 ? -13.132 -0.675 -13.145 1.00 96.50 70 ARG A CA 1
ATOM 547 C C . ARG A 1 70 ? -13.331 0.309 -14.295 1.00 96.50 70 ARG A C 1
ATOM 549 O O . ARG A 1 70 ? -14.470 0.708 -14.531 1.00 96.50 70 ARG A O 1
ATOM 556 N N . HIS A 1 71 ? -12.245 0.813 -14.870 1.00 91.44 71 HIS A N 1
ATOM 557 C CA . HIS A 1 71 ? -12.246 1.887 -15.868 1.00 91.44 71 HIS A CA 1
ATOM 558 C C . HIS A 1 71 ? -11.651 1.438 -17.214 1.00 91.44 71 HIS A C 1
ATOM 560 O O . HIS A 1 71 ? -11.596 2.254 -18.136 1.00 91.44 71 HIS A O 1
ATOM 566 N N . GLU A 1 72 ? -11.239 0.173 -17.318 1.00 73.69 72 GLU A N 1
ATOM 567 C CA . GLU A 1 72 ? -11.070 -0.577 -18.570 1.00 73.69 72 GLU A CA 1
ATOM 568 C C . GLU A 1 72 ? -12.393 -1.232 -18.995 1.00 73.69 72 GLU A C 1
ATOM 570 O O . GLU A 1 72 ? -12.667 -1.234 -20.218 1.00 73.69 72 GLU A O 1
#

Sequence (72 aa):
MKGNLSYLPAEREITSVDDIYREEPANDPYMVTSIKIRTSLRNRIKAAAGIKGIRMQDLVAQALAEYLDRHE

Secondary structure (DSSP, 8-state):
---------------SGGGGT-------S---------HHHHHHHHHHHHHHTS-HHHHHHHHHHHHHTTT-